Protein AF-A0A9E4S0E1-F1 (afdb_monomer)

Mean predicted aligned error: 9.65 Å

Nearest PDB structures (foldseek):
  2m5o-assembly1_A  TM=7.911E-01  e=3.573E-05  Homo sapiens
  2z51-assembly1_A-2  TM=8.487E-01  e=7.005E-05  unclassified
  1veh-assembly1_A  TM=6.903E-01  e=2.354E-04  Mus musculus
  2jnv-assembly1_A  TM=6.803E-01  e=1.450E-03  Oryza sativa
  7peg-assembly2_B  TM=6.873E-01  e=2.262E-01  Bacillus subtilis subsp. subtilis str. 168

Foldseek 3Di:
DQVCLVPPVQVVCVVVQKHWHFDDADPLETEIAIDGQLLEPDPSVVVSVVVSQVVCCVVPVSHDYYDHPDDSVVDPHPDDPPPPDPDDPPD

Secondary structure (DSSP, 8-state):
-HHHIIIIIHHHHHTTTEEEEEEEEETTEEEEEEEEGGG-SSHHHHHHHHHHHHHHHHH-TT--EEEE-S-TTS----S----SS---TT-

Structure (mmCIF, N/CA/C/O backbone):
data_AF-A0A9E4S0E1-F1
#
_entry.id   AF-A0A9E4S0E1-F1
#
loop_
_atom_site.group_PDB
_atom_site.id
_atom_site.type_symbol
_atom_site.label_atom_id
_atom_site.label_alt_id
_atom_site.label_comp_id
_atom_site.label_asym_id
_atom_site.label_entity_id
_atom_site.label_seq_id
_atom_site.pdbx_PDB_ins_code
_atom_site.Cartn_x
_atom_site.Cartn_y
_atom_site.Cartn_z
_atom_site.occupancy
_atom_site.B_iso_or_equiv
_atom_site.auth_seq_id
_atom_site.auth_comp_id
_atom_site.auth_asym_id
_atom_site.auth_atom_id
_atom_site.pdbx_PDB_model_num
ATOM 1 N N . VAL A 1 1 ? -10.627 7.467 4.169 1.00 80.31 1 VAL A N 1
ATOM 2 C CA . VAL A 1 1 ? -9.715 6.400 3.689 1.00 80.31 1 VAL A CA 1
ATOM 3 C C . VAL A 1 1 ? -9.158 6.706 2.299 1.00 80.31 1 VAL A C 1
ATOM 5 O O . VAL A 1 1 ? -7.976 6.992 2.188 1.00 80.31 1 VAL A O 1
ATOM 8 N N . ASN A 1 2 ? -9.988 6.769 1.252 1.00 87.19 2 ASN A N 1
ATOM 9 C CA . ASN A 1 2 ? -9.507 6.870 -0.140 1.00 87.19 2 ASN A CA 1
ATOM 10 C C . ASN A 1 2 ? -8.612 8.088 -0.416 1.00 87.19 2 ASN A C 1
ATOM 12 O O . ASN A 1 2 ? -7.573 7.956 -1.053 1.00 87.19 2 ASN A O 1
ATOM 16 N N . ARG A 1 3 ? -8.984 9.268 0.102 1.00 87.44 3 ARG A N 1
ATOM 17 C CA . ARG A 1 3 ? -8.180 10.492 -0.046 1.00 87.44 3 ARG A CA 1
ATOM 18 C C . ARG A 1 3 ? -6.774 10.325 0.535 1.00 87.44 3 ARG A C 1
ATOM 20 O O . ARG A 1 3 ? -5.818 10.629 -0.161 1.00 87.44 3 ARG A O 1
ATOM 27 N N . VAL A 1 4 ? -6.673 9.784 1.750 1.00 88.00 4 VAL A N 1
ATOM 28 C CA . VAL A 1 4 ? -5.406 9.543 2.462 1.00 88.00 4 VAL A CA 1
ATOM 29 C C . VAL A 1 4 ? -4.489 8.629 1.652 1.00 88.00 4 VAL A C 1
ATOM 31 O O . VAL A 1 4 ? -3.313 8.927 1.465 1.00 88.00 4 VAL A O 1
ATOM 34 N N . ILE A 1 5 ? -5.042 7.545 1.101 1.00 87.44 5 ILE A N 1
ATOM 35 C CA . ILE A 1 5 ? -4.274 6.612 0.267 1.00 87.44 5 ILE A CA 1
ATOM 36 C C . ILE A 1 5 ? -3.671 7.334 -0.945 1.00 87.44 5 ILE A C 1
ATOM 38 O O . ILE A 1 5 ? -2.505 7.132 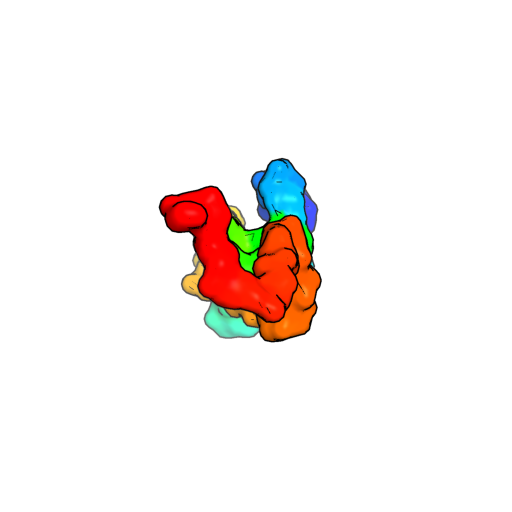-1.280 1.00 87.44 5 ILE A O 1
ATOM 42 N N . LEU A 1 6 ? -4.441 8.210 -1.591 1.00 88.12 6 LEU A N 1
ATOM 43 C CA . LEU A 1 6 ? -3.982 8.930 -2.776 1.00 88.12 6 LEU A CA 1
ATOM 44 C C . LEU A 1 6 ? -3.000 10.067 -2.456 1.00 88.12 6 LEU A C 1
ATOM 46 O O . LEU A 1 6 ? -2.071 10.270 -3.234 1.00 88.12 6 LEU A O 1
ATOM 50 N N . SER A 1 7 ? -3.197 10.802 -1.357 1.00 89.62 7 SER A N 1
ATOM 51 C CA . SER A 1 7 ? -2.417 12.006 -1.040 1.00 89.62 7 SER A CA 1
ATOM 52 C C . SER A 1 7 ? -1.204 11.774 -0.143 1.00 89.62 7 SER A C 1
ATOM 54 O O . SER A 1 7 ? -0.286 12.582 -0.193 1.00 89.62 7 SER A O 1
ATOM 56 N N . GLU A 1 8 ? -1.184 10.712 0.665 1.00 88.12 8 GLU A N 1
ATOM 57 C CA . GLU A 1 8 ? -0.123 10.478 1.660 1.00 88.12 8 GLU A CA 1
ATOM 58 C C . GLU A 1 8 ? 0.598 9.147 1.441 1.00 88.12 8 GLU A C 1
ATOM 60 O O . GLU A 1 8 ? 1.829 9.098 1.371 1.00 88.12 8 GLU A O 1
ATOM 65 N N . ILE A 1 9 ? -0.162 8.066 1.242 1.00 88.69 9 ILE A N 1
ATOM 66 C CA . ILE A 1 9 ? 0.421 6.727 1.081 1.00 88.69 9 ILE A CA 1
ATOM 67 C C . ILE A 1 9 ? 1.115 6.599 -0.274 1.00 88.69 9 ILE A C 1
ATOM 69 O O . ILE A 1 9 ? 2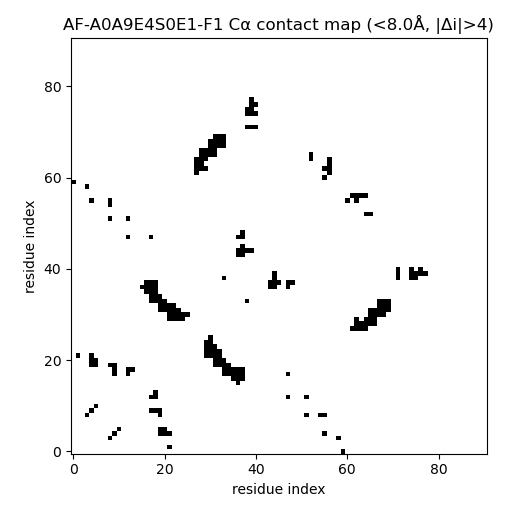.282 6.220 -0.337 1.00 88.69 9 ILE A O 1
ATOM 73 N N . ASN A 1 10 ? 0.426 6.948 -1.365 1.00 90.00 10 ASN A N 1
ATOM 74 C CA . ASN A 1 10 ? 0.956 6.795 -2.720 1.00 90.00 10 ASN A CA 1
ATOM 75 C C . ASN A 1 10 ? 2.276 7.545 -2.967 1.00 90.00 10 ASN A C 1
ATOM 77 O O . ASN A 1 10 ? 3.181 6.927 -3.525 1.00 90.00 10 ASN A O 1
ATOM 81 N N . PRO A 1 11 ? 2.449 8.813 -2.548 1.00 90.06 11 PRO A N 1
ATOM 82 C CA . PRO A 1 11 ? 3.748 9.481 -2.639 1.00 90.06 11 PRO A CA 1
ATOM 83 C C . PRO A 1 11 ? 4.862 8.736 -1.894 1.00 90.06 11 PRO A C 1
ATOM 85 O O . PRO A 1 11 ? 5.968 8.609 -2.417 1.00 90.06 11 PRO A O 1
ATOM 88 N N . SER A 1 12 ? 4.555 8.187 -0.716 1.00 86.62 12 SER A N 1
ATOM 89 C CA . SER A 1 12 ? 5.525 7.497 0.143 1.00 86.62 12 SER A CA 1
ATOM 90 C C . SER A 1 12 ? 6.006 6.169 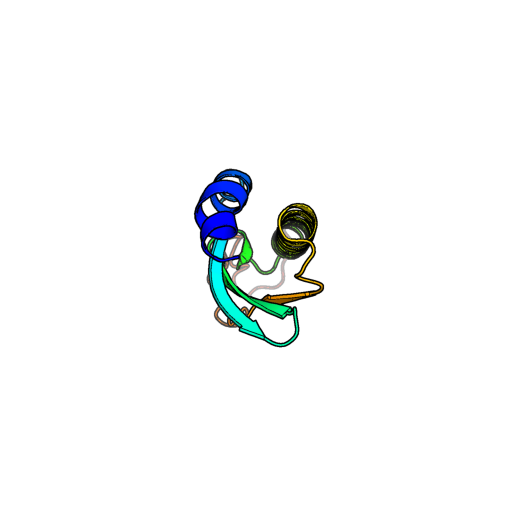-0.444 1.00 86.62 12 SER A C 1
ATOM 92 O O . SER A 1 12 ? 7.159 5.795 -0.262 1.00 86.62 12 SER A O 1
ATOM 94 N N . ILE A 1 13 ? 5.155 5.461 -1.192 1.00 84.69 13 ILE A N 1
ATOM 95 C CA . ILE A 1 13 ? 5.514 4.180 -1.829 1.00 84.69 13 ILE A CA 1
ATOM 96 C C . ILE A 1 13 ? 5.956 4.316 -3.288 1.00 84.69 13 ILE A C 1
ATOM 98 O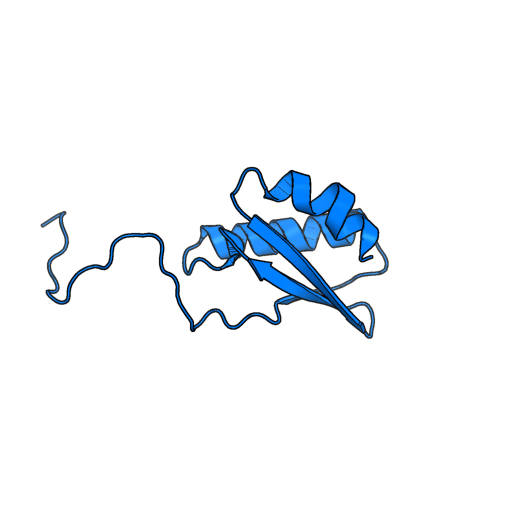 O . ILE A 1 13 ? 6.564 3.389 -3.831 1.00 84.69 13 ILE A O 1
ATOM 102 N N . ALA A 1 14 ? 5.698 5.463 -3.923 1.00 86.31 14 ALA A N 1
ATOM 103 C CA . ALA A 1 14 ? 6.097 5.727 -5.303 1.00 86.31 14 ALA A CA 1
ATOM 104 C C . ALA A 1 14 ? 7.619 5.646 -5.490 1.00 86.31 14 ALA A C 1
ATOM 106 O O . ALA A 1 14 ? 8.080 5.197 -6.538 1.00 86.31 14 ALA A O 1
ATOM 107 N N . VAL A 1 15 ? 8.400 5.997 -4.461 1.00 83.00 15 VAL A N 1
ATOM 108 C CA . VAL A 1 15 ? 9.872 5.871 -4.457 1.00 83.00 15 VAL A CA 1
ATOM 109 C C . VAL A 1 15 ? 10.350 4.421 -4.587 1.00 83.00 15 VAL A C 1
ATOM 111 O O . VAL A 1 15 ? 11.445 4.171 -5.079 1.00 83.00 15 VAL A O 1
ATOM 114 N N . HIS A 1 16 ? 9.510 3.459 -4.200 1.00 78.31 16 HIS A N 1
ATOM 115 C CA . HIS A 1 16 ? 9.741 2.023 -4.368 1.00 78.31 16 HIS A CA 1
ATOM 116 C C . HIS A 1 16 ? 9.051 1.461 -5.623 1.00 78.31 16 HIS A C 1
ATOM 118 O O . HIS A 1 16 ? 8.957 0.247 -5.802 1.00 78.31 16 HIS A O 1
ATOM 124 N N . GLY A 1 17 ? 8.526 2.339 -6.484 1.00 80.31 17 GLY A N 1
ATOM 125 C CA . GLY A 1 17 ? 7.772 1.974 -7.679 1.00 80.31 17 GLY A CA 1
ATOM 126 C C . GLY A 1 17 ? 6.403 1.356 -7.386 1.00 80.31 17 GLY A C 1
ATOM 127 O O . GLY A 1 17 ? 5.815 0.763 -8.286 1.00 80.31 17 GLY A O 1
ATOM 128 N N . GLY A 1 18 ? 5.903 1.439 -6.149 1.00 84.44 18 GLY A N 1
ATOM 129 C CA . GLY A 1 18 ? 4.595 0.920 -5.752 1.00 84.44 18 GLY A CA 1
ATOM 130 C C . GLY A 1 18 ? 3.472 1.938 -5.955 1.00 84.44 18 GLY A C 1
ATOM 131 O O . GLY A 1 18 ? 3.693 3.146 -5.899 1.00 84.44 18 GLY A O 1
ATOM 132 N N . ARG A 1 19 ? 2.246 1.454 -6.167 1.00 87.56 19 ARG A N 1
ATOM 133 C CA . ARG A 1 19 ? 1.023 2.271 -6.145 1.00 87.56 19 ARG A CA 1
ATOM 134 C C . ARG A 1 19 ? -0.142 1.461 -5.595 1.00 87.56 19 ARG A C 1
ATOM 136 O O . ARG A 1 19 ? -0.308 0.301 -5.957 1.00 87.56 19 ARG A O 1
ATOM 143 N N . VAL A 1 20 ? -0.978 2.101 -4.785 1.00 89.25 20 VAL A N 1
ATOM 144 C CA . VAL A 1 20 ? -2.177 1.518 -4.181 1.00 89.25 20 VAL A CA 1
ATOM 145 C C . VAL A 1 20 ? -3.403 2.291 -4.658 1.00 89.25 20 VAL A C 1
ATOM 147 O O . VAL A 1 20 ? -3.429 3.526 -4.679 1.00 89.25 20 VAL A O 1
ATOM 150 N N . THR A 1 21 ? -4.434 1.558 -5.057 1.00 90.38 21 THR A N 1
ATOM 151 C CA . THR A 1 21 ? -5.725 2.103 -5.468 1.00 90.38 21 THR A CA 1
ATOM 152 C C . THR A 1 21 ? -6.803 1.560 -4.537 1.00 90.38 21 THR A C 1
ATOM 154 O O . THR A 1 21 ? -6.980 0.347 -4.483 1.00 90.38 21 THR A O 1
ATOM 157 N N . PRO A 1 22 ? -7.513 2.414 -3.782 1.00 91.00 22 PRO A N 1
ATOM 158 C CA . PRO A 1 22 ? -8.612 1.956 -2.943 1.00 91.00 22 PRO A CA 1
ATOM 159 C C . PRO A 1 22 ? -9.762 1.444 -3.811 1.00 91.00 22 PRO A C 1
ATOM 161 O O . PRO A 1 22 ? -10.144 2.109 -4.775 1.00 91.00 22 PRO A O 1
ATOM 164 N N . VAL A 1 23 ? -10.295 0.279 -3.457 1.00 91.50 23 VAL A N 1
ATOM 165 C CA . VAL A 1 23 ? -11.441 -0.352 -4.123 1.00 91.50 23 VAL A CA 1
ATOM 166 C C . VAL A 1 23 ? -12.679 -0.168 -3.267 1.00 91.50 23 VAL A C 1
ATOM 168 O O . VAL A 1 23 ? -13.667 0.390 -3.732 1.00 91.50 23 VAL A O 1
ATOM 171 N N . ASP A 1 24 ? -12.596 -0.598 -2.009 1.00 91.31 24 ASP A N 1
ATOM 172 C CA . ASP A 1 24 ? -13.723 -0.584 -1.086 1.00 91.31 24 ASP A CA 1
ATOM 173 C C . ASP A 1 24 ? -13.253 -0.600 0.375 1.00 91.31 24 ASP A C 1
ATOM 175 O O . ASP A 1 24 ? -12.081 -0.857 0.665 1.00 91.31 24 ASP A O 1
ATOM 179 N N . VAL A 1 25 ? -14.161 -0.319 1.306 1.00 91.88 25 VAL A N 1
ATOM 180 C CA . VAL A 1 25 ? -13.935 -0.461 2.746 1.00 91.88 25 VAL A CA 1
ATOM 181 C C . VAL A 1 25 ? -15.167 -1.103 3.374 1.00 91.88 25 VAL A C 1
ATOM 183 O O . VAL A 1 25 ? -16.233 -0.492 3.387 1.00 91.88 25 VAL A O 1
ATOM 186 N N . GLN A 1 26 ? -15.013 -2.300 3.941 1.00 92.00 26 GLN A N 1
ATOM 1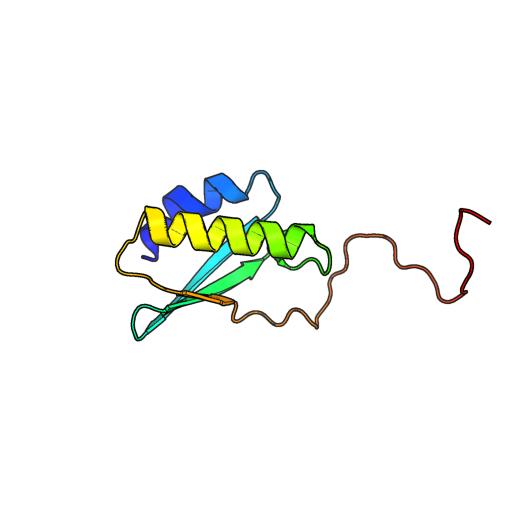87 C CA . GLN A 1 26 ? -16.093 -3.013 4.633 1.00 92.00 26 GLN A CA 1
ATOM 188 C C . GLN A 1 26 ? -15.590 -3.562 5.963 1.00 92.00 26 GLN A C 1
ATOM 190 O O . GLN A 1 26 ? -14.466 -4.043 6.034 1.00 92.00 26 GLN A O 1
ATOM 195 N N . ASP A 1 27 ? -16.395 -3.459 7.021 1.00 91.88 27 ASP A N 1
ATOM 196 C CA . ASP A 1 27 ? -16.080 -4.007 8.352 1.00 91.88 27 ASP A CA 1
ATOM 197 C C . ASP A 1 27 ? -14.688 -3.626 8.892 1.00 91.88 27 ASP A C 1
ATOM 199 O O . ASP A 1 27 ? -14.006 -4.426 9.531 1.00 91.88 27 ASP A O 1
ATOM 203 N N . ASN A 1 28 ? -14.263 -2.378 8.652 1.00 92.06 28 ASN A N 1
ATOM 204 C CA . ASN A 1 28 ? -12.930 -1.853 8.995 1.00 92.06 28 ASN A CA 1
ATOM 205 C C . ASN A 1 28 ? -11.765 -2.479 8.201 1.00 92.06 28 ASN A C 1
ATOM 207 O O . ASN A 1 28 ? -10.600 -2.230 8.510 1.00 92.06 28 ASN A O 1
ATOM 211 N N . VAL A 1 29 ? -12.063 -3.231 7.145 1.00 91.81 29 VAL A N 1
ATOM 212 C CA . VAL A 1 29 ? -11.098 -3.798 6.203 1.00 91.81 29 VAL A CA 1
ATOM 213 C C . VAL A 1 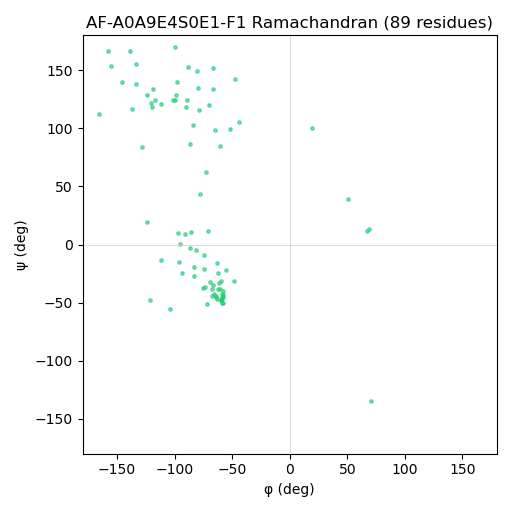29 ? -11.050 -2.937 4.947 1.00 91.81 29 VAL A C 1
ATOM 215 O O . VAL A 1 29 ? -12.072 -2.695 4.304 1.00 91.81 29 VAL A O 1
ATOM 218 N N . ALA A 1 30 ? -9.857 -2.468 4.584 1.00 91.81 30 ALA A N 1
ATOM 219 C CA . ALA A 1 30 ? -9.643 -1.740 3.338 1.00 91.81 30 ALA A CA 1
ATOM 220 C C . ALA A 1 30 ? -9.270 -2.714 2.213 1.00 91.81 30 ALA A C 1
ATOM 222 O O . ALA A 1 30 ? -8.222 -3.359 2.261 1.00 91.81 30 ALA A O 1
ATOM 223 N N . TYR A 1 31 ? -10.104 -2.777 1.179 1.00 91.75 31 TYR A N 1
ATOM 224 C CA . TYR A 1 31 ? -9.830 -3.509 -0.050 1.00 91.75 31 TYR A CA 1
ATOM 225 C C . TYR A 1 31 ? -9.121 -2.586 -1.023 1.00 91.75 31 TYR A C 1
ATOM 227 O O . TYR A 1 31 ? -9.609 -1.499 -1.353 1.00 91.75 31 TYR A O 1
ATOM 235 N N . VAL A 1 32 ? -7.955 -3.011 -1.489 1.00 91.25 32 VAL A N 1
ATOM 236 C CA . VAL A 1 32 ? -7.129 -2.206 -2.383 1.00 91.25 32 VAL A CA 1
ATOM 237 C C . VAL A 1 32 ? -6.621 -3.034 -3.549 1.00 91.25 32 VAL A C 1
ATOM 239 O O . VAL A 1 32 ? -6.459 -4.245 -3.450 1.00 91.25 32 VAL A O 1
ATOM 242 N N . HIS A 1 33 ? -6.315 -2.356 -4.647 1.00 89.38 33 HIS A N 1
ATOM 243 C CA . HIS A 1 33 ? -5.492 -2.905 -5.704 1.00 89.38 33 HIS A CA 1
ATOM 244 C C . HIS A 1 33 ? -4.077 -2.355 -5.604 1.00 89.38 33 HIS A C 1
ATOM 246 O O . HIS A 1 33 ? -3.873 -1.138 -5.640 1.00 89.38 33 HIS A O 1
ATOM 252 N N . MET A 1 34 ? -3.091 -3.243 -5.514 1.00 86.69 34 MET A N 1
ATOM 253 C CA . MET A 1 34 ? -1.686 -2.862 -5.531 1.00 86.69 34 MET A CA 1
ATOM 254 C C . MET A 1 34 ? -1.088 -3.023 -6.936 1.00 86.69 34 MET A C 1
ATOM 256 O O . MET A 1 34 ? -1.370 -3.963 -7.669 1.00 86.69 34 MET A O 1
ATOM 260 N N . SER A 1 35 ? -0.249 -2.084 -7.359 1.00 82.62 35 SER A N 1
ATOM 261 C CA . SER A 1 35 ? 0.373 -2.065 -8.687 1.00 82.62 35 SER A CA 1
ATOM 262 C C . SER A 1 35 ? 1.844 -1.648 -8.612 1.00 82.62 35 SER A C 1
ATOM 264 O O . SER A 1 35 ? 2.321 -1.179 -7.576 1.00 82.62 35 SER A O 1
ATOM 266 N N . GLY A 1 36 ? 2.585 -1.867 -9.702 1.00 79.81 36 GLY A N 1
ATOM 267 C CA . GLY A 1 36 ? 4.021 -1.583 -9.767 1.00 79.81 36 GLY A CA 1
ATOM 268 C C . GLY A 1 36 ? 4.852 -2.553 -8.922 1.00 79.81 36 GLY A C 1
ATOM 269 O O . GLY A 1 36 ? 4.608 -3.759 -8.954 1.00 79.81 36 GLY A O 1
ATOM 270 N N . GLY A 1 37 ? 5.809 -2.036 -8.149 1.00 74.75 37 GLY A N 1
ATOM 271 C CA . GLY A 1 37 ? 6.709 -2.809 -7.280 1.00 74.75 37 GLY A CA 1
ATOM 272 C C . GLY A 1 37 ? 5.990 -3.712 -6.269 1.00 74.75 37 GLY A C 1
ATOM 273 O O . GLY A 1 37 ? 6.537 -4.726 -5.842 1.00 74.75 37 GLY A O 1
ATOM 274 N N . CYS A 1 38 ? 4.727 -3.412 -5.955 1.00 71.31 38 CYS A N 1
ATOM 275 C CA . CYS A 1 38 ? 3.884 -4.230 -5.085 1.00 71.31 38 CYS A CA 1
ATOM 276 C C . CYS A 1 38 ? 3.375 -5.526 -5.747 1.00 71.31 38 CYS A C 1
ATOM 278 O O . CYS A 1 38 ? 3.041 -6.468 -5.041 1.00 71.31 38 CYS A O 1
ATOM 280 N N . ARG A 1 39 ? 3.342 -5.612 -7.087 1.00 68.94 39 ARG A N 1
ATOM 281 C CA . ARG A 1 39 ? 2.910 -6.819 -7.826 1.00 68.94 39 ARG A CA 1
ATOM 282 C C . ARG A 1 39 ? 4.028 -7.836 -8.078 1.00 68.94 39 ARG A C 1
ATOM 284 O O . ARG A 1 39 ? 3.765 -8.886 -8.656 1.00 68.94 39 ARG A O 1
ATOM 291 N N . GLY A 1 40 ? 5.269 -7.544 -7.689 1.00 65.94 40 GLY A N 1
ATOM 292 C CA . GLY A 1 40 ? 6.382 -8.482 -7.862 1.00 65.94 40 GLY A CA 1
ATOM 293 C C . GLY A 1 40 ? 6.225 -9.744 -7.001 1.00 65.94 40 GLY A C 1
ATOM 294 O O . GLY A 1 40 ? 5.648 -9.696 -5.922 1.00 65.94 40 GLY A O 1
ATOM 295 N N . CYS A 1 41 ? 6.774 -10.884 -7.424 1.00 61.62 41 CYS A N 1
ATOM 296 C CA . CYS A 1 41 ? 6.705 -12.147 -6.664 1.00 61.62 41 CYS A CA 1
ATOM 297 C C . CYS A 1 41 ? 7.825 -12.315 -5.610 1.00 61.62 41 CYS A C 1
ATOM 299 O O . CYS A 1 41 ? 8.033 -13.414 -5.103 1.00 61.62 41 CYS A O 1
ATOM 301 N N . GLY A 1 42 ? 8.597 -11.264 -5.316 1.00 68.56 42 GLY A N 1
ATOM 302 C CA . GLY A 1 42 ? 9.759 -11.331 -4.422 1.00 68.56 42 GLY A CA 1
ATOM 303 C C . GLY A 1 42 ? 9.480 -10.831 -3.004 1.00 68.56 42 GLY A C 1
ATOM 304 O O . GLY A 1 42 ? 8.484 -10.170 -2.752 1.00 68.56 42 GLY A O 1
ATOM 305 N N . LEU A 1 43 ? 10.423 -11.046 -2.085 1.00 71.75 43 LEU A N 1
ATOM 306 C CA . LEU A 1 43 ? 10.381 -10.513 -0.710 1.00 71.75 43 LEU A CA 1
ATOM 307 C C . LEU A 1 43 ? 10.058 -9.009 -0.628 1.00 71.75 43 LEU A C 1
ATOM 309 O O . LEU A 1 43 ? 9.403 -8.577 0.316 1.00 71.75 43 LEU A O 1
ATOM 313 N N . ALA A 1 44 ? 10.468 -8.228 -1.632 1.00 70.62 44 ALA A N 1
ATOM 314 C CA . ALA A 1 44 ? 10.176 -6.800 -1.719 1.00 70.62 44 ALA A CA 1
ATOM 315 C C . ALA A 1 44 ? 8.671 -6.479 -1.801 1.00 70.62 44 ALA A C 1
ATOM 317 O O . ALA A 1 44 ? 8.244 -5.459 -1.271 1.00 70.62 44 ALA A O 1
ATOM 318 N N . SER A 1 45 ? 7.842 -7.325 -2.426 1.00 72.62 45 SER A N 1
ATOM 319 C CA . SER A 1 45 ? 6.395 -7.072 -2.486 1.00 72.62 45 SER A CA 1
ATOM 320 C C . SER A 1 45 ? 5.718 -7.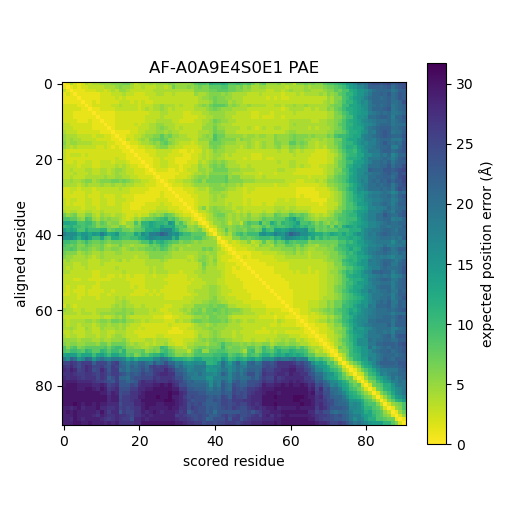326 -1.144 1.00 72.62 45 SER A C 1
ATOM 322 O O . SER A 1 45 ? 4.845 -6.560 -0.742 1.00 72.62 45 SER A O 1
ATOM 324 N N . VAL A 1 46 ? 6.172 -8.345 -0.409 1.00 78.19 46 VAL A N 1
ATOM 325 C CA . VAL A 1 46 ? 5.683 -8.653 0.940 1.00 78.19 46 VAL A CA 1
ATOM 326 C C . VAL A 1 46 ? 5.998 -7.509 1.898 1.00 78.19 46 VAL A C 1
ATOM 328 O O . VAL A 1 46 ? 5.105 -7.058 2.616 1.00 78.19 46 VAL A O 1
ATOM 331 N N . THR A 1 47 ? 7.235 -7.002 1.887 1.00 81.06 47 THR A N 1
ATOM 332 C CA . THR A 1 47 ? 7.629 -5.884 2.757 1.00 81.06 47 THR A CA 1
ATOM 333 C C . THR A 1 47 ? 6.921 -4.586 2.377 1.00 81.06 47 THR A C 1
ATOM 335 O O . THR A 1 47 ? 6.483 -3.857 3.265 1.00 81.06 47 THR A O 1
ATOM 338 N N . LEU A 1 48 ? 6.725 -4.316 1.080 1.00 81.94 48 LEU A N 1
ATOM 339 C CA . LEU A 1 48 ? 5.949 -3.160 0.625 1.00 81.94 48 LEU A CA 1
ATOM 340 C C . LEU A 1 48 ? 4.484 -3.244 1.055 1.00 81.94 48 LEU A C 1
ATOM 342 O O . LEU A 1 48 ? 3.947 -2.256 1.551 1.00 81.94 48 LEU A O 1
ATOM 346 N N . ARG A 1 49 ? 3.845 -4.412 0.921 1.00 82.88 49 ARG A N 1
ATOM 347 C CA . ARG A 1 49 ? 2.468 -4.624 1.386 1.00 82.88 49 ARG A CA 1
ATOM 348 C C . ARG A 1 49 ? 2.345 -4.375 2.885 1.00 82.88 49 ARG A C 1
ATOM 350 O O . ARG A 1 49 ? 1.463 -3.636 3.303 1.00 82.88 49 ARG A O 1
ATOM 357 N N . GLN A 1 50 ? 3.251 -4.940 3.681 1.00 87.12 50 GLN A N 1
ATOM 358 C CA . GLN A 1 50 ? 3.268 -4.734 5.132 1.00 87.12 50 GLN A CA 1
ATOM 359 C C . GLN A 1 50 ? 3.501 -3.264 5.511 1.00 87.12 50 GLN A C 1
ATOM 361 O O . GLN A 1 50 ? 2.882 -2.765 6.448 1.00 87.12 50 GLN A O 1
ATOM 366 N N . GLY A 1 51 ? 4.370 -2.558 4.780 1.00 88.25 51 GLY A N 1
ATOM 367 C CA . GLY A 1 51 ? 4.603 -1.127 4.979 1.00 88.25 51 GLY A CA 1
ATOM 368 C C . GLY A 1 51 ? 3.363 -0.285 4.675 1.00 88.25 51 GLY A C 1
ATOM 369 O O . GLY A 1 51 ? 2.993 0.574 5.470 1.00 88.25 51 GLY A O 1
ATOM 370 N N . VAL A 1 52 ? 2.685 -0.569 3.558 1.00 88.19 52 VAL A N 1
ATOM 371 C CA . VAL A 1 52 ? 1.413 0.070 3.181 1.00 88.19 52 VAL A CA 1
ATOM 372 C C . VAL A 1 52 ? 0.338 -0.177 4.232 1.00 88.19 52 VAL A C 1
ATOM 374 O O . VAL A 1 52 ? -0.338 0.762 4.644 1.00 88.19 52 VAL A O 1
ATOM 377 N N . GLU A 1 53 ? 0.194 -1.427 4.668 1.00 89.44 53 GLU A N 1
ATOM 378 C CA . GLU A 1 53 ? -0.782 -1.833 5.675 1.00 89.44 53 GLU A CA 1
ATOM 379 C C . GLU A 1 53 ? -0.581 -1.054 6.982 1.00 89.44 53 GLU A C 1
ATOM 381 O O . GLU A 1 53 ? -1.518 -0.413 7.459 1.00 89.44 53 GLU A O 1
ATOM 386 N N . LYS A 1 54 ? 0.655 -1.005 7.499 1.00 90.69 54 LYS A N 1
ATOM 387 C CA . LYS A 1 54 ? 0.983 -0.216 8.694 1.00 90.69 54 LYS A CA 1
ATOM 388 C C . LYS A 1 54 ? 0.675 1.266 8.529 1.00 90.69 54 LYS A C 1
ATOM 390 O O . LYS A 1 54 ? -0.008 1.828 9.377 1.00 90.69 54 LYS A O 1
ATOM 395 N N . MET A 1 55 ? 1.141 1.891 7.446 1.00 89.56 55 MET A N 1
ATOM 396 C CA . MET A 1 55 ? 0.920 3.325 7.240 1.00 89.56 55 MET A CA 1
ATOM 397 C C . MET A 1 55 ? -0.573 3.666 7.161 1.00 89.56 55 MET A C 1
ATOM 399 O O . MET A 1 55 ? -1.008 4.683 7.694 1.00 89.56 55 MET A O 1
ATOM 403 N N . ILE A 1 56 ? -1.385 2.815 6.526 1.00 89.62 56 ILE A N 1
ATOM 404 C CA . ILE A 1 56 ? -2.834 3.038 6.456 1.00 89.62 56 ILE A CA 1
ATOM 405 C C . ILE A 1 56 ? -3.471 2.951 7.843 1.00 89.62 56 ILE A C 1
ATOM 407 O O . ILE A 1 56 ? -4.295 3.804 8.157 1.00 89.62 56 ILE A O 1
ATOM 411 N N . MET A 1 57 ? -3.083 1.983 8.677 1.00 91.12 57 MET A N 1
ATOM 412 C CA . MET A 1 57 ? -3.592 1.869 10.052 1.00 91.12 57 MET A CA 1
ATOM 413 C C . MET A 1 57 ? -3.146 3.035 10.944 1.00 91.12 57 MET A C 1
ATOM 415 O O . MET A 1 57 ? -3.910 3.481 11.795 1.00 91.12 57 MET A O 1
ATOM 419 N N . GLU A 1 58 ? -1.933 3.555 10.740 1.00 91.50 58 GLU A N 1
ATOM 420 C CA . GLU A 1 58 ? -1.413 4.714 11.478 1.00 91.50 58 GLU A CA 1
ATOM 421 C C . GLU A 1 58 ? -2.171 6.003 11.136 1.00 91.50 58 GLU A C 1
ATOM 423 O O . GLU A 1 58 ? -2.537 6.761 12.034 1.00 91.50 58 GLU A O 1
ATOM 428 N N . VAL A 1 59 ? -2.445 6.248 9.850 1.00 90.00 59 VAL A N 1
ATOM 429 C CA . VAL A 1 59 ? -3.146 7.469 9.412 1.00 90.00 59 VAL A CA 1
ATOM 430 C C . VAL A 1 59 ? -4.669 7.332 9.531 1.00 90.00 59 VAL A C 1
ATOM 432 O O . VAL A 1 59 ? -5.387 8.319 9.698 1.00 90.00 59 VAL A O 1
ATOM 435 N N . VAL A 1 60 ? -5.190 6.107 9.454 1.00 89.38 60 VAL A N 1
ATOM 436 C CA . VAL A 1 60 ? -6.621 5.798 9.516 1.00 89.38 60 VAL A CA 1
ATOM 437 C C . VAL A 1 60 ? -6.867 4.709 10.572 1.00 89.38 60 VAL A C 1
ATOM 439 O O . VAL A 1 60 ? -7.037 3.541 10.222 1.00 89.38 60 VAL A O 1
ATOM 442 N N . PRO A 1 61 ? -6.985 5.082 11.863 1.00 89.00 61 PRO A N 1
ATOM 443 C CA . PRO A 1 61 ? -7.134 4.129 12.970 1.00 89.00 61 PRO A CA 1
ATOM 444 C C . PRO A 1 61 ? -8.414 3.287 12.908 1.00 89.00 61 PRO A C 1
ATOM 446 O O . PRO A 1 61 ? -8.540 2.285 13.604 1.00 89.00 61 PRO A O 1
ATOM 449 N N . SER A 1 62 ? -9.393 3.706 12.099 1.00 90.44 62 SER A N 1
ATOM 450 C CA . SER A 1 62 ? -10.627 2.955 11.871 1.00 90.44 62 SER A CA 1
ATOM 451 C C . SER A 1 62 ? -10.430 1.733 10.971 1.00 90.44 62 SER A C 1
ATOM 453 O O . SER A 1 62 ? -11.373 0.976 10.803 1.00 90.44 62 SER A O 1
ATOM 455 N N . ILE A 1 63 ? -9.263 1.564 10.341 1.00 92.62 63 ILE A N 1
ATOM 456 C CA . ILE A 1 63 ? -8.930 0.387 9.534 1.00 92.62 63 ILE A CA 1
ATOM 457 C C . ILE A 1 63 ? -8.080 -0.563 10.375 1.00 92.62 63 ILE A C 1
ATOM 459 O O . ILE A 1 63 ? -7.078 -0.150 10.950 1.00 92.62 63 ILE A O 1
ATOM 463 N N . ASN A 1 64 ? -8.470 -1.836 10.431 1.00 92.38 64 ASN A N 1
ATOM 464 C CA . ASN A 1 64 ? -7.791 -2.871 11.217 1.00 92.38 64 ASN A CA 1
ATOM 465 C C . ASN A 1 64 ? -7.098 -3.937 10.357 1.00 92.38 64 ASN A C 1
ATOM 467 O O . ASN A 1 64 ? -6.283 -4.700 10.873 1.00 92.38 64 ASN A O 1
ATOM 471 N N . SER A 1 65 ? -7.401 -3.990 9.058 1.00 89.00 65 SER A N 1
ATOM 472 C CA . SER A 1 65 ? -6.797 -4.928 8.118 1.00 89.00 65 SER A CA 1
ATOM 473 C C . SER A 1 65 ? -6.849 -4.388 6.692 1.00 89.00 65 SER A C 1
ATOM 475 O O . SER A 1 65 ? -7.718 -3.584 6.340 1.00 89.00 65 SER A O 1
ATOM 477 N N . LEU A 1 66 ? -5.909 -4.836 5.864 1.00 88.88 66 LEU A N 1
ATOM 478 C CA . LEU A 1 66 ? -5.855 -4.512 4.448 1.00 88.88 66 LEU A CA 1
ATOM 479 C C . LEU A 1 66 ? -5.837 -5.790 3.610 1.00 88.88 66 LEU A C 1
ATOM 481 O O . LEU A 1 66 ? -4.997 -6.668 3.809 1.00 88.88 66 LEU A O 1
ATOM 485 N N . VAL A 1 67 ? -6.741 -5.862 2.636 1.00 88.94 67 VAL A N 1
ATOM 486 C CA . VAL A 1 67 ? -6.838 -6.978 1.693 1.00 88.94 67 VAL A CA 1
ATOM 487 C C . VAL A 1 67 ? -6.437 -6.484 0.310 1.00 88.94 67 VAL A C 1
ATOM 489 O O . VAL A 1 67 ? -7.050 -5.569 -0.243 1.00 88.94 67 VAL A O 1
ATOM 492 N N . ASP A 1 68 ? -5.399 -7.103 -0.251 1.00 86.62 68 ASP A N 1
ATOM 493 C CA . ASP A 1 68 ? -5.042 -6.911 -1.653 1.00 86.62 68 ASP A CA 1
ATOM 494 C C . ASP A 1 68 ? -5.971 -7.760 -2.525 1.00 86.62 68 ASP A C 1
ATOM 496 O O . ASP A 1 68 ? -5.980 -8.987 -2.439 1.00 86.62 68 ASP A O 1
ATOM 500 N N . ALA A 1 69 ? -6.778 -7.090 -3.342 1.00 85.12 69 ALA A N 1
ATOM 501 C CA . ALA A 1 69 ? -7.709 -7.714 -4.271 1.00 85.12 69 ALA A CA 1
ATOM 502 C C . ALA A 1 69 ? -7.084 -7.957 -5.659 1.00 85.12 69 ALA A C 1
ATOM 504 O O . ALA A 1 69 ? -7.808 -8.247 -6.613 1.00 85.12 69 ALA A O 1
ATOM 505 N N . THR A 1 70 ? -5.769 -7.768 -5.835 1.00 77.50 70 THR A N 1
ATOM 506 C CA . THR A 1 70 ? -5.108 -8.060 -7.115 1.00 77.50 70 THR A CA 1
ATOM 507 C C . THR A 1 70 ? -4.797 -9.534 -7.321 1.00 77.50 70 THR A C 1
ATOM 509 O O . THR A 1 70 ? -4.520 -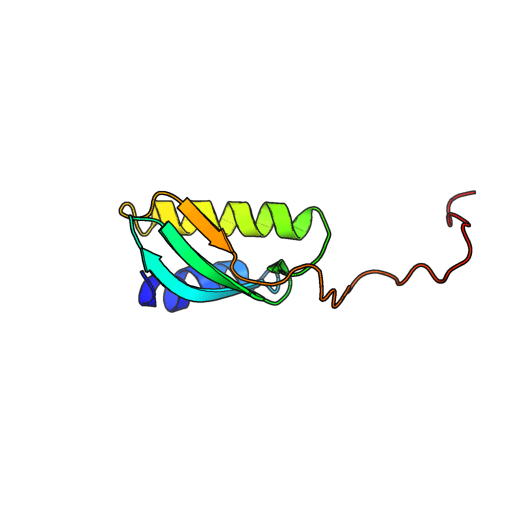10.293 -6.398 1.00 77.50 70 THR A O 1
ATOM 512 N N . ASP A 1 71 ? -4.809 -9.936 -8.590 1.00 73.31 71 ASP A N 1
ATOM 513 C CA . ASP A 1 71 ? -4.318 -11.241 -9.004 1.00 73.31 71 ASP A CA 1
ATOM 514 C C . ASP A 1 71 ? -2.791 -11.192 -9.198 1.00 73.31 71 ASP A C 1
ATOM 516 O O . ASP A 1 71 ? -2.265 -10.673 -10.193 1.00 73.31 71 ASP A O 1
ATOM 520 N N . HIS A 1 72 ? -2.070 -11.731 -8.213 1.00 66.00 72 HIS A N 1
ATOM 521 C CA . HIS A 1 72 ? -0.606 -11.818 -8.208 1.00 66.00 72 HIS A CA 1
ATOM 522 C C . HIS A 1 72 ? -0.062 -13.003 -9.017 1.00 66.00 72 HIS A C 1
ATOM 524 O O . HIS A 1 72 ? 1.154 -13.134 -9.160 1.00 66.00 72 HIS A O 1
ATOM 530 N N . THR A 1 73 ? -0.933 -13.863 -9.554 1.00 61.06 73 THR A N 1
ATOM 531 C CA . THR A 1 73 ? -0.529 -14.989 -10.408 1.00 61.06 73 THR A CA 1
ATOM 532 C C . THR A 1 73 ? -0.323 -14.566 -11.863 1.00 61.06 73 THR A C 1
ATOM 534 O O . THR A 1 73 ? 0.425 -15.215 -12.593 1.00 61.06 73 THR A O 1
ATOM 537 N N . LEU A 1 74 ? -0.879 -13.415 -12.268 1.00 57.09 74 LEU A N 1
ATOM 538 C CA . LEU A 1 74 ? -0.724 -12.810 -13.601 1.00 57.09 74 LEU A CA 1
ATOM 539 C C . LEU A 1 74 ? 0.629 -12.099 -13.773 1.00 57.09 74 LEU A C 1
ATOM 541 O O . LEU A 1 74 ? 0.710 -10.972 -14.270 1.00 57.09 74 LEU A O 1
ATOM 545 N N . GLY A 1 75 ? 1.691 -12.752 -13.304 1.00 54.28 75 GLY A N 1
ATOM 546 C CA . GLY A 1 75 ? 3.050 -12.249 -13.194 1.00 54.28 75 GLY A CA 1
ATOM 547 C C . GLY A 1 75 ? 3.528 -11.484 -14.425 1.00 54.28 75 GLY A C 1
ATOM 548 O O . GLY A 1 75 ? 3.944 -12.064 -15.422 1.00 54.28 75 GLY A O 1
ATOM 549 N N . VAL A 1 76 ? 3.598 -10.161 -14.303 1.00 50.06 76 VAL A N 1
ATOM 550 C CA . VAL A 1 76 ? 4.625 -9.394 -15.013 1.00 50.06 76 VAL A CA 1
ATOM 551 C C . VAL A 1 76 ? 5.843 -9.394 -14.103 1.00 50.06 76 VAL A C 1
ATOM 553 O O . VAL A 1 76 ? 5.995 -8.550 -13.226 1.00 50.06 76 VAL A O 1
ATOM 556 N N . ASN A 1 77 ? 6.646 -10.445 -14.250 1.00 52.94 77 ASN A N 1
ATOM 557 C CA . ASN A 1 77 ? 7.897 -10.644 -13.533 1.00 52.94 77 ASN A CA 1
ATOM 558 C C . ASN A 1 77 ? 8.960 -9.642 -14.038 1.00 52.94 77 ASN A C 1
ATOM 560 O O . ASN A 1 77 ? 9.289 -9.697 -15.224 1.00 52.94 77 ASN A O 1
ATOM 564 N N . PRO A 1 78 ? 9.529 -8.758 -13.192 1.00 51.69 78 PRO A N 1
ATOM 565 C CA . PRO A 1 78 ? 10.578 -7.837 -13.619 1.00 51.69 78 PRO A CA 1
ATOM 566 C C . PRO A 1 78 ? 12.006 -8.341 -13.348 1.00 51.69 78 PRO A C 1
ATOM 568 O O . PRO A 1 78 ? 12.948 -7.635 -13.693 1.00 51.69 78 PRO A O 1
ATOM 571 N N . TYR A 1 79 ? 12.212 -9.533 -12.771 1.00 49.59 79 TYR A N 1
ATOM 572 C CA . TYR A 1 79 ? 13.563 -10.075 -12.587 1.00 49.59 79 TYR A CA 1
ATOM 573 C C . TYR A 1 79 ? 13.749 -11.409 -13.300 1.00 49.59 79 TYR A C 1
ATOM 575 O O . TYR A 1 79 ? 13.009 -12.360 -13.055 1.00 49.59 79 TYR A O 1
ATOM 583 N N . PHE A 1 80 ? 14.750 -11.406 -14.194 1.00 53.47 80 PHE A N 1
ATOM 584 C CA . PHE A 1 80 ? 15.296 -12.504 -14.993 1.00 53.47 80 PHE A CA 1
ATOM 585 C C . PHE A 1 80 ? 14.355 -13.699 -15.134 1.00 53.47 80 PHE A C 1
ATOM 587 O O . PHE A 1 80 ? 14.289 -14.576 -14.271 1.00 53.47 80 PHE A O 1
ATOM 594 N N . GLN A 1 81 ? 13.681 -13.768 -16.284 1.00 48.81 81 GLN A N 1
ATOM 595 C CA . GLN A 1 81 ? 13.237 -15.046 -16.817 1.00 48.81 81 GLN A CA 1
ATOM 596 C C . GLN A 1 81 ? 14.465 -15.961 -16.844 1.00 48.81 81 GLN A C 1
ATOM 598 O O . GLN A 1 81 ? 15.314 -15.846 -17.726 1.00 48.81 81 GLN A O 1
ATOM 603 N N . ARG A 1 82 ? 14.599 -16.838 -15.844 1.00 46.16 82 ARG A N 1
ATOM 604 C CA . ARG A 1 82 ? 15.492 -17.981 -15.952 1.00 46.16 82 ARG A CA 1
ATOM 605 C C . ARG A 1 82 ? 14.867 -18.807 -17.069 1.00 46.16 82 ARG A C 1
ATOM 607 O O . ARG A 1 82 ? 13.837 -19.447 -16.859 1.00 46.16 82 ARG A O 1
ATOM 614 N N . GLN A 1 83 ? 15.404 -18.658 -18.281 1.00 45.44 83 GLN A N 1
ATOM 615 C CA . GLN A 1 83 ? 15.080 -19.535 -19.394 1.00 45.44 83 GLN A CA 1
ATOM 616 C C . GLN A 1 83 ? 15.171 -20.976 -18.894 1.00 45.44 83 GLN A C 1
ATOM 618 O O . GLN A 1 83 ? 15.987 -21.297 -18.028 1.00 45.44 83 GLN A O 1
ATOM 623 N N . ALA A 1 84 ? 14.262 -21.805 -19.391 1.00 48.84 84 ALA A N 1
ATOM 624 C CA . ALA A 1 84 ? 14.127 -23.204 -19.046 1.00 48.84 84 ALA A CA 1
ATOM 625 C C . ALA A 1 84 ? 15.398 -23.995 -19.400 1.00 48.84 84 ALA A C 1
ATOM 627 O O . ALA A 1 84 ? 15.491 -24.608 -20.453 1.00 48.84 84 ALA A O 1
ATOM 628 N N . SER A 1 85 ? 16.366 -23.973 -18.496 1.00 49.47 85 SER A N 1
ATOM 629 C CA . SER A 1 85 ? 17.494 -24.895 -18.407 1.00 49.47 85 SER A CA 1
ATOM 630 C C . SER A 1 85 ? 18.089 -24.674 -17.021 1.00 49.47 85 SER A C 1
ATOM 632 O O . SER A 1 85 ? 18.512 -23.571 -16.678 1.00 49.47 85 SER A O 1
ATOM 634 N N . GLY A 1 86 ? 17.958 -25.689 -16.170 1.00 54.41 86 GLY A N 1
ATOM 635 C CA . GLY A 1 86 ? 18.256 -25.642 -14.743 1.00 54.41 86 GLY A CA 1
ATOM 636 C C . GLY A 1 86 ? 19.746 -25.587 -14.428 1.00 54.41 86 GLY A C 1
ATOM 637 O O . GLY A 1 86 ? 20.245 -26.474 -13.748 1.00 54.41 86 GLY A O 1
ATOM 638 N N . GLU A 1 87 ? 20.428 -24.530 -14.853 1.00 52.44 87 GLU A N 1
ATOM 639 C CA . GLU A 1 87 ? 21.794 -24.234 -14.437 1.00 52.44 87 GLU A CA 1
ATOM 640 C C . GLU A 1 87 ? 21.834 -22.910 -13.675 1.00 52.44 87 GLU A C 1
ATOM 642 O O . GLU A 1 87 ? 21.329 -21.866 -14.098 1.00 52.44 87 GLU A O 1
ATOM 647 N N . SER A 1 88 ? 22.370 -23.005 -12.461 1.00 51.59 88 SER A N 1
ATOM 648 C CA . SER A 1 88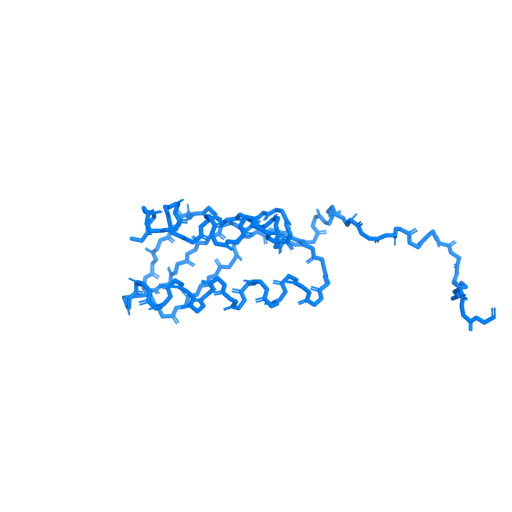 ? 22.589 -21.883 -11.562 1.00 51.59 88 SER A CA 1
ATOM 649 C C . SER A 1 88 ? 23.868 -21.159 -12.006 1.00 51.59 88 SER A C 1
ATOM 651 O O . SER A 1 88 ? 24.866 -21.843 -12.206 1.00 51.59 88 SER A O 1
ATOM 653 N N . PRO A 1 89 ? 23.925 -19.816 -12.097 1.00 57.34 89 PRO A N 1
ATOM 654 C CA . PRO A 1 89 ? 25.123 -19.087 -12.551 1.00 57.34 89 PRO A CA 1
ATOM 655 C C . PRO A 1 89 ? 26.298 -19.089 -11.553 1.00 57.34 89 PRO A C 1
ATOM 657 O O . PRO A 1 89 ? 27.215 -18.283 -11.675 1.00 57.34 89 PRO A O 1
ATOM 660 N N . LEU A 1 90 ? 26.222 -19.922 -10.515 1.00 57.47 90 LEU A N 1
ATOM 661 C CA . LEU A 1 90 ? 27.187 -20.009 -9.419 1.00 57.47 90 LEU A CA 1
ATOM 662 C C . LEU A 1 90 ? 27.748 -21.432 -9.249 1.00 57.47 90 LEU A C 1
ATOM 664 O O . LEU A 1 90 ? 28.251 -21.753 -8.175 1.00 57.47 90 LEU A O 1
ATOM 668 N N . ALA A 1 91 ? 27.647 -22.275 -10.277 1.00 42.06 91 ALA A N 1
ATOM 669 C CA . ALA A 1 91 ? 28.311 -23.574 -10.344 1.00 42.06 91 ALA A CA 1
ATOM 670 C C . ALA A 1 91 ? 29.238 -23.622 -11.561 1.00 42.06 91 ALA A C 1
ATOM 672 O O . ALA A 1 91 ? 28.814 -23.118 -12.625 1.00 42.06 91 ALA A O 1
#

Radius of gyration: 15.56 Å; Cα contacts (8 Å, |Δi|>4): 118; chains: 1; bounding box: 44×38×32 Å

Sequence (91 aa):
VNRVILSEINPSIAVHGGRVTPVDVQDNVAYVHMSGGCRGCGLASVTLRQGVEKMIMEVVPSINSLVDATDHTLGVNPYFQRQASGESPLA

pLDDT: mean 78.04, std 15.23, range [42.06, 92.62]

Solvent-accessible surface area (backbone atoms only — not comparable to full-atom values): 5476 Å² total; per-residue (Å²): 110,63,66,52,39,62,73,53,48,28,67,69,35,41,84,64,48,24,42,62,41,75,73,50,75,55,97,39,29,39,33,26,38,55,34,60,41,42,43,39,94,49,75,66,14,58,54,46,49,54,51,52,45,50,53,48,32,72,78,36,73,74,37,82,47,68,45,73,74,53,76,67,82,75,62,74,72,90,70,76,85,76,64,98,61,101,71,64,99,85,115